Protein AF-A0A133ZFE8-F1 (afdb_monomer_lite)

pLDDT: mean 81.27, std 10.24, range [46.69, 95.94]

Organism: NCBI:txid467210

Secondary structure (DSSP, 8-state):
-EETTGGGSSPPEE------------SS---------------TTSPSEEEEEEEEE--TT--S-S---STT-----HHHHHHTT---B-TT-SS-SS-TTPBPEEEEEEEEE---SSEEEEEEEEETT-SS-BS-----TT--EEEEEEEEE-SSSPPS-------PPPTTPPP-PPP--

Sequence (181 aa):
QRIDDYKGTGKTAYVFNLNNFTLPKVPGTFSGVDRMYYTFKPTTALSEGEHTVESFLSWDNNSTDASGNDPNTVYSSTVVNAQRGISFLDKYDANNNGNRNDRLSYLSFKFNFVPPRAVILTKKQKLATDTAYRSIIKAEKGDIVEYKLSAWNNSIDNATAVNIMDIFPYANDKAIVKDDS

Foldseek 3Di:
DWDQCQLVPNDIDDDDDDPDPDDDPDPDDDDDDDDDDDDDDDDLQDDFFKDKDKDWDDDLQFALDQDDPDPPHDHHHPVVCVVVVHDQFQCRCPSVPPGRNGGIDMDMDMDGDDHPQAWRKYKWKDFPPDDDTHNDDDDDPPTDMDMDIDIDRSHPDDDPDDDDDDDDDDVPDDDPDDDDD

Structure (mmCIF, N/CA/C/O backbone):
data_AF-A0A133ZFE8-F1
#
_entry.id   AF-A0A133ZFE8-F1
#
loop_
_atom_site.group_PDB
_atom_site.id
_atom_site.type_symbol
_atom_site.label_atom_id
_atom_site.label_alt_id
_atom_site.label_comp_id
_atom_site.label_asym_id
_atom_site.label_entity_id
_atom_site.label_seq_id
_atom_site.pdbx_PDB_ins_code
_atom_site.Cartn_x
_atom_site.Cartn_y
_atom_site.Cartn_z
_atom_site.occupancy
_atom_site.B_iso_or_equiv
_atom_site.auth_seq_id
_atom_site.auth_comp_id
_atom_site.auth_asym_id
_atom_site.auth_atom_id
_atom_site.pdbx_PDB_model_num
ATOM 1 N N . GLN A 1 1 ? 12.097 -4.808 3.325 1.00 90.38 1 GLN A N 1
ATOM 2 C CA . GLN A 1 1 ? 11.966 -3.746 4.343 1.00 90.38 1 GLN A CA 1
ATOM 3 C C . GLN A 1 1 ? 10.517 -3.276 4.417 1.00 90.38 1 GLN A C 1
ATOM 5 O O . GLN A 1 1 ? 9.875 -3.177 3.380 1.00 90.38 1 GLN A O 1
ATOM 10 N N . ARG A 1 2 ? 9.991 -2.993 5.615 1.00 91.75 2 ARG A N 1
ATOM 11 C CA . ARG A 1 2 ? 8.704 -2.298 5.798 1.00 91.75 2 ARG A CA 1
ATOM 12 C C . ARG A 1 2 ? 8.982 -0.820 6.073 1.00 91.75 2 ARG A C 1
ATOM 14 O O . ARG A 1 2 ? 9.848 -0.526 6.890 1.00 91.75 2 ARG A O 1
ATOM 21 N N . ILE A 1 3 ? 8.260 0.075 5.407 1.00 92.50 3 ILE A N 1
ATOM 22 C CA . ILE A 1 3 ? 8.360 1.526 5.593 1.00 92.50 3 ILE A CA 1
ATOM 23 C C . ILE A 1 3 ? 6.960 2.047 5.902 1.00 92.50 3 ILE A C 1
ATOM 25 O O . ILE A 1 3 ? 6.064 1.952 5.063 1.00 92.50 3 ILE A O 1
ATOM 29 N N . ASP A 1 4 ? 6.760 2.558 7.112 1.00 88.88 4 ASP A N 1
ATOM 30 C CA . ASP A 1 4 ? 5.510 3.216 7.484 1.00 88.88 4 ASP A CA 1
ATOM 31 C C . ASP A 1 4 ? 5.494 4.657 6.953 1.00 88.88 4 ASP A C 1
ATOM 33 O O . ASP A 1 4 ? 6.535 5.304 6.888 1.00 88.88 4 ASP A O 1
ATOM 37 N N . ASP A 1 5 ? 4.313 5.138 6.548 1.00 88.75 5 ASP A N 1
ATOM 38 C CA . ASP A 1 5 ? 4.126 6.445 5.898 1.00 88.75 5 ASP A CA 1
ATOM 39 C C . ASP A 1 5 ? 5.103 6.701 4.735 1.00 88.75 5 ASP A C 1
ATOM 41 O O . ASP A 1 5 ? 5.818 7.704 4.672 1.00 88.75 5 ASP A O 1
ATOM 45 N N . TYR A 1 6 ? 5.150 5.759 3.792 1.00 92.19 6 TYR A N 1
ATOM 46 C CA . TYR A 1 6 ? 6.070 5.820 2.664 1.00 92.19 6 TYR A CA 1
ATOM 47 C C . TYR A 1 6 ? 5.911 7.138 1.902 1.00 92.19 6 TYR A C 1
ATOM 49 O O . TYR A 1 6 ? 4.835 7.419 1.370 1.00 92.19 6 TYR A O 1
ATOM 57 N N . LYS A 1 7 ? 6.982 7.945 1.874 1.00 90.62 7 LYS A N 1
ATOM 58 C CA . LYS A 1 7 ? 7.054 9.244 1.183 1.00 90.62 7 LYS A CA 1
ATOM 59 C C . LYS A 1 7 ? 5.882 10.187 1.531 1.00 90.62 7 LYS A C 1
ATOM 61 O O . LYS A 1 7 ? 5.436 10.952 0.679 1.00 90.62 7 LYS A O 1
ATOM 66 N N . GLY A 1 8 ? 5.363 10.122 2.763 1.00 87.06 8 GLY A N 1
ATOM 67 C CA . GLY A 1 8 ? 4.274 10.990 3.235 1.00 87.06 8 GLY A CA 1
ATOM 68 C C . GLY A 1 8 ? 2.882 10.628 2.705 1.00 87.06 8 GLY A C 1
ATOM 69 O O . GLY A 1 8 ? 1.973 11.456 2.730 1.00 87.06 8 GLY A O 1
ATOM 70 N N . THR A 1 9 ? 2.698 9.417 2.173 1.00 86.88 9 THR A N 1
ATOM 71 C CA . THR A 1 9 ? 1.427 8.985 1.561 1.00 86.88 9 THR A CA 1
ATOM 72 C C . THR A 1 9 ? 0.368 8.524 2.564 1.00 86.88 9 THR A C 1
ATOM 74 O O . THR A 1 9 ? -0.762 8.233 2.172 1.00 86.88 9 THR A O 1
ATOM 77 N N . GLY A 1 10 ? 0.724 8.361 3.838 1.00 84.88 10 GLY A N 1
ATOM 78 C CA . GLY A 1 10 ? -0.080 7.676 4.847 1.00 84.88 10 GLY A CA 1
ATOM 79 C C . GLY A 1 10 ? -0.166 6.157 4.653 1.00 84.88 10 GLY A C 1
ATOM 80 O O . GLY A 1 10 ? -0.827 5.484 5.445 1.00 84.88 10 GLY A O 1
ATOM 81 N N . LYS A 1 11 ? 0.484 5.595 3.621 1.00 86.44 11 LYS A N 1
ATOM 82 C CA . LYS A 1 11 ? 0.488 4.158 3.318 1.00 86.44 11 LYS A CA 1
ATOM 83 C C . LYS A 1 11 ? 1.744 3.480 3.866 1.00 86.44 11 LYS A C 1
ATOM 85 O O . LYS A 1 11 ? 2.819 4.072 3.908 1.00 86.44 11 LYS A O 1
ATOM 90 N N . THR A 1 12 ? 1.622 2.205 4.226 1.00 88.88 12 THR A N 1
ATOM 91 C CA . THR A 1 12 ? 2.777 1.341 4.504 1.00 88.88 12 THR A CA 1
ATOM 92 C C . THR A 1 12 ? 3.277 0.726 3.197 1.00 88.88 12 THR A C 1
ATOM 94 O O . THR A 1 12 ? 2.496 0.116 2.468 1.00 88.88 12 THR A O 1
ATOM 97 N N . ALA A 1 13 ? 4.575 0.849 2.919 1.00 91.94 13 ALA A N 1
ATOM 98 C CA . ALA A 1 13 ? 5.235 0.178 1.804 1.00 91.94 13 ALA A CA 1
ATOM 99 C C . ALA A 1 13 ? 6.020 -1.053 2.274 1.00 91.94 13 ALA A C 1
ATOM 101 O O . ALA A 1 13 ? 6.628 -1.061 3.348 1.00 91.94 13 ALA A O 1
ATOM 102 N N . TYR A 1 14 ? 6.044 -2.079 1.425 1.00 92.38 14 TYR A N 1
ATOM 103 C CA . TYR A 1 14 ? 6.905 -3.249 1.562 1.00 92.38 14 TYR A CA 1
ATOM 104 C C . TYR A 1 14 ? 7.898 -3.232 0.402 1.00 92.38 14 TYR A C 1
ATOM 106 O O . TYR A 1 14 ? 7.525 -3.471 -0.743 1.00 92.38 14 TYR A O 1
ATOM 114 N N . VAL A 1 15 ? 9.148 -2.892 0.703 1.00 91.94 15 VAL A N 1
ATOM 115 C CA . VAL A 1 15 ? 10.228 -2.744 -0.277 1.00 91.94 15 VAL A CA 1
ATOM 116 C C . VAL A 1 15 ? 11.045 -4.026 -0.323 1.00 91.94 15 VAL A C 1
ATOM 118 O O . VAL A 1 15 ? 11.518 -4.508 0.711 1.00 91.94 15 VAL A O 1
ATOM 121 N N . PHE A 1 16 ? 11.222 -4.571 -1.520 1.00 89.81 16 PHE A N 1
ATOM 122 C CA . PHE A 1 16 ? 12.026 -5.760 -1.768 1.00 89.81 16 PHE A CA 1
ATOM 123 C C . PHE A 1 16 ? 13.224 -5.355 -2.622 1.00 89.81 16 PHE A C 1
ATOM 125 O O . PHE A 1 16 ? 13.048 -4.925 -3.757 1.00 89.81 16 PHE A O 1
ATOM 132 N N . ASN A 1 17 ? 14.431 -5.487 -2.070 1.00 88.62 17 ASN A N 1
ATOM 133 C CA . ASN A 1 17 ? 15.652 -5.236 -2.828 1.00 88.62 17 ASN A CA 1
ATOM 134 C C . ASN A 1 17 ? 15.931 -6.455 -3.702 1.00 88.62 17 ASN A C 1
ATOM 136 O O . ASN A 1 17 ? 16.170 -7.554 -3.195 1.00 88.62 17 ASN A O 1
ATOM 140 N N . LEU A 1 18 ? 15.855 -6.249 -5.010 1.00 82.94 18 LEU A N 1
ATOM 141 C CA . LEU A 1 18 ? 16.106 -7.268 -6.012 1.00 82.94 18 LEU A CA 1
ATOM 142 C C . LEU A 1 18 ? 17.545 -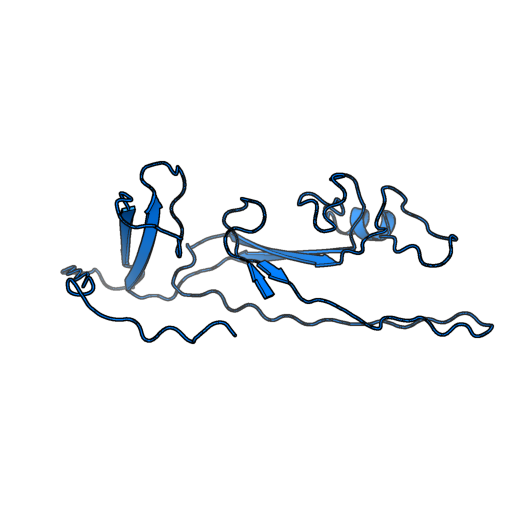7.143 -6.505 1.00 82.94 18 LEU A C 1
ATOM 144 O O . LEU A 1 18 ? 17.879 -6.217 -7.235 1.00 82.94 18 LEU A O 1
ATOM 148 N N . ASN A 1 19 ? 18.388 -8.094 -6.110 1.00 79.00 19 ASN A N 1
ATOM 149 C CA . ASN A 1 19 ? 19.791 -8.153 -6.516 1.00 79.00 19 ASN A CA 1
ATOM 15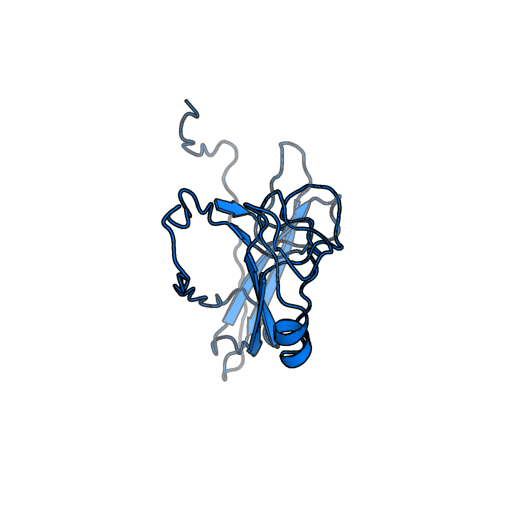0 C C . ASN A 1 19 ? 20.009 -9.299 -7.514 1.00 79.00 19 ASN A C 1
ATOM 152 O O . ASN A 1 19 ? 19.230 -10.249 -7.554 1.00 79.00 19 ASN A O 1
ATOM 156 N N . ASN A 1 20 ? 21.106 -9.237 -8.273 1.00 73.25 20 ASN A N 1
ATOM 157 C CA . ASN A 1 20 ? 21.557 -10.291 -9.195 1.00 73.25 20 ASN A CA 1
ATOM 158 C C . ASN A 1 20 ? 20.648 -10.561 -10.411 1.00 73.25 20 ASN A C 1
ATOM 160 O O . ASN A 1 20 ? 20.758 -11.616 -11.034 1.00 73.25 20 ASN A O 1
ATOM 164 N N . PHE A 1 21 ? 19.807 -9.605 -10.814 1.00 71.44 21 PHE A N 1
ATOM 165 C CA . PHE A 1 21 ? 19.163 -9.655 -12.128 1.00 71.44 21 PHE A CA 1
ATOM 166 C C . PHE A 1 21 ? 20.213 -9.380 -13.205 1.00 71.44 21 PHE A C 1
ATOM 168 O O . PHE A 1 21 ? 20.674 -8.254 -13.369 1.00 71.44 21 PHE A O 1
ATOM 175 N N . THR A 1 22 ? 20.625 -10.422 -13.921 1.00 64.75 22 THR A N 1
ATOM 176 C CA . THR A 1 22 ? 21.574 -10.314 -15.032 1.00 64.75 22 THR A CA 1
ATOM 177 C C . THR A 1 22 ? 21.012 -11.037 -16.239 1.00 64.75 22 THR A C 1
ATOM 179 O O . THR A 1 22 ? 20.713 -12.227 -16.176 1.00 64.75 22 THR A O 1
ATOM 182 N N . LEU A 1 23 ? 20.881 -10.322 -17.356 1.00 64.44 23 LEU A N 1
ATOM 183 C CA . LEU A 1 23 ? 20.669 -10.968 -18.643 1.00 64.44 23 LEU A CA 1
ATOM 184 C C . LEU A 1 23 ? 22.024 -11.538 -19.104 1.00 64.44 23 LEU A C 1
ATOM 186 O O . LEU A 1 23 ? 22.993 -10.777 -19.188 1.00 64.44 23 LEU A O 1
ATOM 190 N N . PRO A 1 24 ? 22.141 -12.847 -19.388 1.00 63.84 24 PRO A N 1
ATOM 191 C CA . PRO A 1 24 ? 23.396 -13.431 -19.849 1.00 63.84 24 PRO A CA 1
ATOM 192 C C . PRO A 1 24 ? 23.911 -12.745 -21.124 1.00 63.84 24 PRO A C 1
ATOM 194 O O . PRO A 1 24 ? 23.185 -12.625 -22.110 1.00 63.84 24 PRO A O 1
ATOM 197 N N . LYS A 1 25 ? 25.184 -12.325 -21.130 1.00 62.56 25 LYS A N 1
ATOM 198 C CA . LYS A 1 25 ? 25.849 -11.715 -22.297 1.00 62.56 25 LYS A CA 1
ATOM 199 C C . LYS A 1 25 ? 26.291 -12.793 -23.292 1.00 62.56 25 LYS A C 1
ATOM 201 O O . LYS A 1 25 ? 27.481 -13.047 -23.464 1.00 62.56 25 LYS A O 1
ATOM 206 N N . VAL A 1 26 ? 25.330 -13.452 -23.923 1.00 70.69 26 VAL A N 1
ATOM 207 C CA . VAL A 1 26 ? 25.559 -14.429 -24.998 1.00 70.69 26 VAL A CA 1
ATOM 208 C C . VAL A 1 26 ? 24.929 -13.929 -26.305 1.00 70.69 26 VAL A C 1
ATOM 210 O O . VAL A 1 26 ? 23.943 -13.196 -26.252 1.00 70.69 26 VAL A O 1
ATOM 213 N N . PRO A 1 27 ? 25.484 -14.265 -27.485 1.00 71.75 27 PRO A N 1
ATOM 214 C CA . PRO A 1 27 ? 24.864 -13.914 -28.761 1.00 71.75 27 PRO A CA 1
ATOM 215 C C . PRO A 1 27 ? 23.483 -14.571 -28.898 1.00 71.75 27 PRO A C 1
ATOM 217 O O . PRO A 1 27 ? 23.362 -15.784 -28.735 1.00 71.75 27 PRO A O 1
ATOM 220 N N . GLY A 1 28 ? 22.450 -13.786 -29.210 1.00 72.12 28 GLY A N 1
ATOM 221 C CA . GLY A 1 28 ? 21.087 -14.278 -29.434 1.00 72.12 28 GLY A CA 1
ATOM 222 C C . GLY A 1 28 ? 20.005 -13.330 -28.915 1.00 72.12 28 GLY A C 1
ATOM 223 O O . GLY A 1 28 ? 20.284 -12.377 -28.190 1.00 72.12 28 GLY A O 1
ATOM 224 N N . THR A 1 29 ? 18.754 -13.595 -29.292 1.00 69.12 29 THR A N 1
ATOM 225 C CA . THR A 1 29 ? 17.579 -12.943 -28.702 1.00 69.12 29 THR A CA 1
ATOM 226 C C . THR A 1 29 ? 17.084 -13.807 -27.550 1.00 69.12 29 THR A C 1
ATOM 228 O O . THR A 1 29 ? 16.666 -14.943 -27.763 1.00 69.12 29 THR A O 1
ATOM 231 N N . PHE A 1 30 ? 17.121 -13.271 -26.332 1.00 66.69 30 PHE A N 1
ATOM 232 C CA . PHE A 1 30 ? 16.645 -13.961 -25.136 1.00 66.69 30 PHE A CA 1
ATOM 233 C C . PHE A 1 30 ? 15.365 -13.295 -24.647 1.00 66.69 30 PHE A C 1
ATOM 235 O O . PHE A 1 30 ? 15.327 -12.083 -24.446 1.00 66.69 30 PHE A O 1
ATOM 242 N N . SER A 1 31 ? 14.321 -14.093 -24.442 1.00 69.56 31 SER A N 1
ATOM 243 C CA . SER A 1 31 ? 13.094 -13.662 -23.779 1.00 69.56 31 SER A CA 1
ATOM 244 C C . SER A 1 31 ? 12.864 -14.530 -22.550 1.00 69.56 31 SER A C 1
ATOM 246 O O . SER A 1 31 ? 12.756 -15.751 -22.665 1.00 69.56 31 SER A O 1
ATOM 248 N N . GLY A 1 32 ? 12.764 -13.899 -21.388 1.00 67.25 32 GLY A N 1
ATOM 249 C CA . GLY A 1 32 ? 12.355 -14.517 -20.134 1.00 67.25 32 GLY A CA 1
ATOM 250 C C . GLY A 1 32 ? 11.306 -13.637 -19.469 1.00 67.25 32 GLY A C 1
ATOM 251 O O . GLY A 1 32 ? 11.276 -12.428 -19.696 1.00 67.25 32 GLY A O 1
ATOM 252 N N . VAL A 1 33 ? 10.416 -14.244 -18.688 1.00 71.06 33 VAL A N 1
ATOM 253 C CA . VAL A 1 33 ? 9.425 -13.508 -17.901 1.00 71.06 33 VAL A CA 1
ATOM 254 C C . VAL A 1 33 ? 9.607 -13.896 -16.448 1.00 71.06 33 VAL A C 1
ATOM 256 O O . VAL A 1 33 ? 9.278 -15.018 -16.067 1.00 71.06 33 VAL A O 1
ATOM 259 N N . ASP A 1 34 ? 10.059 -12.947 -15.640 1.00 74.06 34 ASP A N 1
ATOM 260 C CA . ASP A 1 34 ? 10.006 -13.071 -14.192 1.00 74.06 34 ASP A CA 1
ATOM 261 C C . ASP A 1 34 ? 8.642 -12.591 -13.693 1.00 74.06 34 ASP A C 1
ATOM 263 O O . ASP A 1 34 ? 8.127 -11.550 -14.109 1.00 74.06 34 ASP A O 1
ATOM 267 N N . ARG A 1 35 ? 8.017 -13.378 -12.813 1.00 78.12 35 ARG A N 1
ATOM 268 C CA . ARG A 1 35 ? 6.720 -13.047 -12.214 1.00 78.12 35 ARG A CA 1
ATOM 269 C C . ARG A 1 35 ? 6.852 -12.984 -10.708 1.00 78.12 35 ARG A C 1
ATOM 271 O O . ARG A 1 35 ? 7.279 -13.944 -10.076 1.00 78.12 35 ARG A O 1
ATOM 278 N N . MET A 1 36 ? 6.409 -11.872 -10.140 1.00 77.81 36 MET A N 1
ATOM 279 C CA . MET A 1 36 ? 6.315 -11.699 -8.698 1.00 77.81 36 MET A CA 1
ATOM 280 C C . MET A 1 36 ? 4.850 -11.743 -8.283 1.00 77.81 36 MET A C 1
ATOM 282 O O . MET A 1 36 ? 4.027 -10.997 -8.815 1.00 77.81 36 MET A O 1
ATOM 286 N N . TYR A 1 37 ? 4.528 -12.618 -7.334 1.00 82.44 37 TYR A N 1
ATOM 287 C CA . TYR A 1 37 ? 3.184 -12.7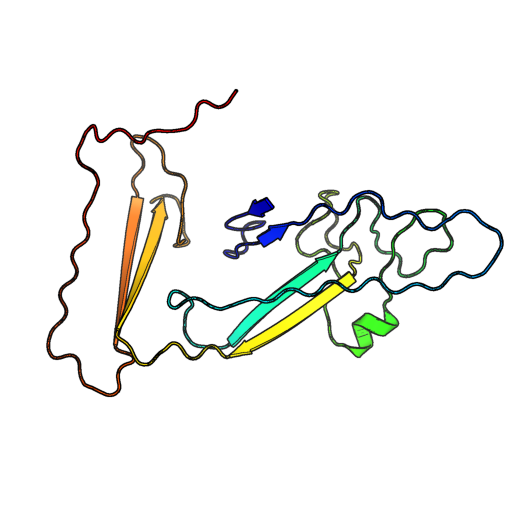48 -6.784 1.00 82.44 37 TYR A CA 1
ATOM 288 C C . TYR A 1 37 ? 3.175 -12.253 -5.345 1.00 82.44 37 TYR A C 1
ATOM 290 O O . TYR A 1 37 ? 3.866 -12.795 -4.485 1.00 82.44 37 TYR A O 1
ATOM 298 N N . TYR A 1 38 ? 2.355 -11.241 -5.085 1.00 82.31 38 TYR A N 1
ATOM 299 C CA . TYR A 1 38 ? 2.154 -10.692 -3.752 1.00 82.31 38 TYR A CA 1
ATOM 300 C C . TYR A 1 38 ? 0.698 -10.867 -3.352 1.00 82.31 38 TYR A C 1
ATOM 302 O O . TYR A 1 38 ? -0.207 -10.531 -4.114 1.00 82.31 38 TYR A O 1
ATOM 310 N N . THR A 1 39 ? 0.474 -11.384 -2.147 1.00 84.56 39 THR A N 1
ATOM 311 C CA . THR A 1 39 ? -0.868 -11.497 -1.572 1.00 84.56 39 THR A CA 1
ATOM 312 C C . THR A 1 39 ? -0.996 -10.503 -0.433 1.00 84.56 39 THR A C 1
ATOM 314 O O . THR A 1 39 ? -0.216 -10.538 0.517 1.00 84.56 39 THR A O 1
ATOM 317 N N . PHE A 1 40 ? -1.999 -9.635 -0.518 1.00 83.00 40 PHE A N 1
ATOM 318 C CA . PHE A 1 40 ? -2.344 -8.701 0.545 1.00 83.00 40 PHE A CA 1
ATOM 319 C C . PHE A 1 40 ? -3.640 -9.154 1.204 1.00 83.00 40 PHE A C 1
ATOM 321 O O . PHE A 1 40 ? -4.630 -9.424 0.527 1.00 83.00 40 PHE A O 1
ATOM 328 N N . LYS A 1 41 ? -3.635 -9.216 2.536 1.00 85.56 41 LYS A N 1
ATOM 329 C CA . LYS A 1 41 ? -4.838 -9.446 3.331 1.00 85.56 41 LYS A CA 1
ATOM 330 C C . LYS A 1 41 ? -5.171 -8.152 4.078 1.00 85.56 41 LYS A C 1
ATOM 332 O O . LYS A 1 41 ? -4.371 -7.755 4.927 1.00 85.56 41 LYS A O 1
ATOM 337 N N . PRO A 1 42 ? -6.304 -7.487 3.788 1.00 83.44 42 PRO A N 1
ATOM 338 C CA . PRO A 1 42 ? -6.722 -6.335 4.573 1.00 83.44 42 PRO A CA 1
ATOM 339 C C . PRO A 1 42 ? -6.968 -6.765 6.023 1.00 83.44 42 PRO A C 1
ATOM 341 O O . PRO A 1 42 ? -7.438 -7.874 6.295 1.00 83.44 42 PRO A O 1
ATOM 344 N N . THR A 1 43 ? -6.616 -5.895 6.962 1.00 79.12 43 THR A N 1
ATOM 345 C CA . THR A 1 43 ? -6.873 -6.111 8.388 1.00 79.12 43 THR A CA 1
ATOM 346 C C . THR A 1 43 ? -8.168 -5.411 8.787 1.00 79.12 43 THR A C 1
ATOM 348 O O . THR A 1 43 ? -8.639 -4.509 8.098 1.00 79.12 43 THR A O 1
ATOM 351 N N . THR A 1 44 ? -8.740 -5.791 9.929 1.00 71.12 44 THR A N 1
ATOM 352 C CA . THR A 1 44 ? -9.954 -5.158 10.477 1.00 71.12 44 THR A CA 1
ATOM 353 C C . THR A 1 44 ? -9.779 -3.672 10.798 1.00 71.12 44 THR A C 1
ATOM 355 O O . THR A 1 44 ? -10.771 -2.979 10.972 1.00 71.12 44 THR A O 1
ATOM 358 N N . ALA A 1 45 ? -8.541 -3.170 10.859 1.00 72.31 45 ALA A N 1
ATOM 359 C CA . ALA A 1 45 ? -8.250 -1.756 11.077 1.00 72.31 45 ALA A CA 1
ATOM 360 C C . ALA A 1 45 ? -8.372 -0.892 9.806 1.00 72.31 45 ALA A C 1
ATOM 362 O O . ALA A 1 45 ? -8.325 0.337 9.900 1.00 72.31 45 ALA A O 1
ATOM 363 N N . LEU A 1 46 ? -8.485 -1.509 8.624 1.00 81.44 46 LEU A N 1
ATOM 364 C CA . LEU A 1 46 ? -8.723 -0.793 7.375 1.00 81.44 46 LEU A CA 1
ATOM 365 C C . LEU A 1 46 ? -10.168 -0.270 7.356 1.00 81.44 46 LEU A C 1
ATOM 367 O O . LEU A 1 46 ? -11.089 -0.976 7.758 1.00 81.44 46 LEU A O 1
ATOM 371 N N . SER A 1 47 ? -10.377 0.970 6.912 1.00 82.00 47 SER A N 1
ATOM 372 C CA . SER A 1 47 ? -11.728 1.535 6.812 1.00 82.00 47 SER A CA 1
ATOM 373 C C . SER A 1 47 ? -12.544 0.828 5.729 1.00 82.00 47 SER A C 1
ATOM 375 O O . SER A 1 47 ? -11.978 0.348 4.752 1.00 82.00 47 SER A O 1
ATOM 377 N N . GLU A 1 48 ? -13.867 0.798 5.862 1.00 84.31 48 GLU A N 1
ATOM 378 C CA . GLU A 1 48 ? -14.753 0.349 4.781 1.00 84.31 48 GLU A CA 1
ATOM 379 C C . GLU A 1 48 ? -14.561 1.197 3.506 1.00 84.31 48 GLU A C 1
ATOM 381 O O . GLU A 1 48 ? -14.233 2.385 3.589 1.00 84.31 48 GLU A O 1
ATOM 386 N N . GLY A 1 49 ? -14.752 0.581 2.336 1.00 89.31 49 GLY A N 1
ATOM 387 C CA . GLY A 1 49 ? -14.795 1.263 1.038 1.00 89.31 49 GLY A CA 1
ATOM 388 C C . GLY A 1 49 ? -13.711 0.829 0.050 1.00 89.31 49 GLY A C 1
ATOM 389 O O . GLY A 1 49 ? -13.057 -0.202 0.224 1.00 89.31 49 GLY A O 1
ATOM 390 N N . GLU A 1 50 ? -13.537 1.612 -1.020 1.00 94.00 50 GLU A N 1
ATOM 391 C CA . GLU A 1 50 ? -12.549 1.331 -2.067 1.00 94.00 50 GLU A CA 1
ATOM 392 C C . GLU A 1 50 ? -11.128 1.653 -1.588 1.00 94.00 50 GLU A C 1
ATOM 394 O O . GLU A 1 50 ? -10.835 2.751 -1.117 1.00 94.00 50 GLU A O 1
ATOM 399 N N . HIS A 1 51 ? -10.222 0.699 -1.787 1.00 91.25 51 HIS A N 1
ATOM 400 C CA . HIS A 1 51 ? -8.794 0.830 -1.525 1.00 91.25 51 HIS A CA 1
ATOM 401 C C . HIS A 1 51 ? -7.988 0.436 -2.755 1.00 91.25 51 HIS A C 1
ATOM 403 O O . HIS A 1 51 ? -8.435 -0.335 -3.604 1.00 91.25 51 HIS A O 1
ATOM 409 N N . THR A 1 52 ? -6.765 0.958 -2.849 1.00 89.56 52 THR A N 1
ATOM 410 C CA . THR A 1 52 ? -5.842 0.654 -3.950 1.00 89.56 52 THR A CA 1
ATOM 411 C C . THR A 1 52 ? -4.509 0.156 -3.409 1.00 89.56 52 THR A C 1
ATOM 413 O O . THR A 1 52 ? -3.844 0.862 -2.643 1.00 89.56 52 THR A O 1
ATOM 416 N N . VAL A 1 53 ? -4.109 -1.034 -3.857 1.00 90.19 53 VAL A N 1
ATOM 417 C CA . VAL A 1 53 ? -2.736 -1.539 -3.748 1.00 90.19 53 VAL A CA 1
ATOM 418 C C . VAL A 1 53 ? -1.969 -1.116 -4.991 1.00 90.19 53 VAL A C 1
ATOM 420 O O . VAL A 1 53 ? -2.469 -1.217 -6.111 1.00 90.19 53 VAL A O 1
ATOM 423 N N . GLU A 1 54 ? -0.748 -0.641 -4.783 1.00 89.00 54 GLU A N 1
ATOM 424 C CA . GLU A 1 54 ? 0.134 -0.145 -5.832 1.00 89.00 54 GLU A CA 1
ATOM 425 C C . GLU A 1 54 ? 1.451 -0.908 -5.734 1.00 89.00 54 GLU A C 1
ATOM 427 O O . GLU A 1 54 ? 1.993 -1.083 -4.643 1.00 89.00 54 GLU A O 1
ATOM 432 N N . SER A 1 55 ? 1.936 -1.398 -6.868 1.00 88.88 55 SER A N 1
ATOM 433 C CA . SER A 1 55 ? 3.206 -2.100 -6.984 1.00 88.88 55 SER A CA 1
ATOM 434 C C . SER A 1 55 ? 3.962 -1.509 -8.157 1.00 88.88 55 SER A C 1
ATOM 436 O O . SER A 1 55 ? 3.416 -1.351 -9.246 1.00 88.88 55 SER A O 1
ATOM 438 N N . PHE A 1 56 ? 5.214 -1.158 -7.925 1.00 87.69 56 PHE A N 1
ATOM 439 C CA . PHE A 1 56 ? 6.081 -0.608 -8.946 1.00 87.69 56 PHE A CA 1
ATOM 440 C C . PHE A 1 56 ? 7.478 -1.173 -8.776 1.00 87.69 56 PHE A C 1
ATOM 442 O O . PHE A 1 56 ? 7.880 -1.555 -7.675 1.00 87.69 56 PHE A O 1
ATOM 449 N N . LEU A 1 57 ? 8.188 -1.241 -9.891 1.00 87.25 57 LEU A N 1
ATOM 450 C CA . LEU A 1 57 ? 9.555 -1.711 -9.948 1.00 87.25 57 LEU A CA 1
ATOM 451 C C . LEU A 1 57 ? 10.436 -0.581 -10.464 1.00 87.25 57 LEU A C 1
ATOM 453 O O . LEU A 1 57 ? 10.114 0.046 -11.478 1.00 87.25 57 LEU A O 1
ATOM 457 N N . SER A 1 58 ? 11.500 -0.320 -9.713 1.00 87.50 58 SER A N 1
ATOM 458 C CA . SER A 1 58 ? 12.361 0.845 -9.859 1.00 87.50 58 SER A CA 1
ATOM 459 C C . SER A 1 58 ? 13.824 0.427 -9.816 1.00 87.50 58 SER A C 1
ATOM 461 O O . SER A 1 58 ? 14.200 -0.459 -9.049 1.00 87.50 58 SER A O 1
ATOM 463 N N . TRP A 1 59 ? 14.627 1.112 -10.616 1.00 86.12 59 TRP A N 1
ATOM 464 C CA . TRP A 1 59 ? 16.070 1.007 -10.751 1.00 86.12 59 TRP A CA 1
ATOM 465 C C . TRP A 1 59 ? 16.678 2.405 -10.757 1.00 86.12 59 TRP A C 1
ATOM 467 O O . TRP A 1 59 ? 16.034 3.381 -11.149 1.00 86.12 59 TRP A O 1
ATOM 477 N N . ASP A 1 60 ? 17.952 2.479 -10.392 1.00 85.81 60 ASP A N 1
ATOM 478 C CA . ASP A 1 60 ? 18.701 3.736 -10.308 1.00 85.81 60 ASP A CA 1
ATOM 479 C C . ASP A 1 60 ? 18.791 4.476 -11.652 1.00 85.81 60 ASP A C 1
ATOM 481 O O . ASP A 1 60 ? 18.994 5.686 -11.683 1.00 85.81 60 ASP A O 1
ATOM 485 N N . ASN A 1 61 ? 18.625 3.764 -12.771 1.00 81.88 61 ASN A N 1
ATOM 486 C CA . ASN A 1 61 ? 18.710 4.315 -14.121 1.00 81.88 61 ASN A CA 1
ATOM 487 C C . ASN A 1 61 ? 17.372 4.379 -14.871 1.00 81.88 61 ASN A C 1
ATOM 489 O O . ASN A 1 61 ? 17.374 4.533 -16.096 1.00 81.88 61 ASN A O 1
ATOM 493 N N . ASN A 1 62 ? 16.236 4.266 -14.171 1.00 85.50 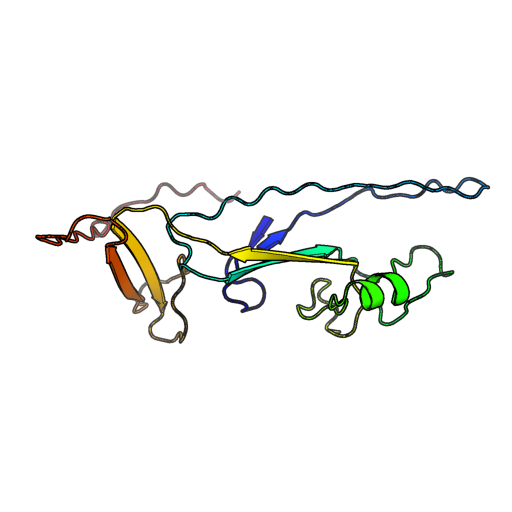62 ASN A N 1
ATOM 494 C CA . ASN A 1 62 ? 14.960 4.637 -14.779 1.00 85.50 62 ASN A CA 1
ATOM 495 C C . ASN A 1 62 ? 15.016 6.099 -15.251 1.00 85.50 62 ASN A C 1
ATOM 497 O O . ASN A 1 62 ? 15.602 6.952 -14.590 1.00 85.50 62 ASN A O 1
ATOM 501 N N . SER A 1 63 ? 14.418 6.374 -16.410 1.00 82.88 63 SER A N 1
ATOM 502 C CA . SER A 1 63 ? 14.427 7.697 -17.036 1.00 82.88 63 SER A CA 1
ATOM 503 C C . SER A 1 63 ? 13.076 8.018 -17.675 1.00 82.88 63 SER A C 1
ATOM 505 O O . SER A 1 63 ? 12.135 7.219 -17.635 1.00 82.88 63 SER A O 1
ATOM 507 N N . THR A 1 64 ? 12.965 9.191 -18.296 1.00 83.00 64 THR A N 1
ATOM 508 C CA . THR A 1 64 ? 11.786 9.599 -19.071 1.00 83.00 64 THR A CA 1
ATOM 509 C C . THR A 1 64 ? 11.654 8.866 -20.414 1.00 83.00 64 THR A C 1
ATOM 511 O O . THR A 1 64 ? 10.611 8.993 -21.065 1.00 83.00 64 THR A O 1
ATOM 514 N N . ASP A 1 65 ? 12.659 8.096 -20.844 1.00 77.06 65 ASP A N 1
ATOM 515 C CA . ASP A 1 65 ? 12.652 7.382 -22.124 1.00 77.06 65 ASP A CA 1
ATOM 516 C C . ASP A 1 65 ? 11.750 6.125 -22.083 1.00 77.06 65 ASP A C 1
ATOM 518 O O . ASP A 1 65 ? 11.657 5.412 -21.086 1.00 77.06 65 ASP A O 1
ATOM 522 N N . ALA A 1 66 ? 11.016 5.872 -23.171 1.00 65.56 66 ALA A N 1
ATOM 523 C CA . ALA A 1 66 ? 10.173 4.680 -23.366 1.00 65.56 66 ALA A CA 1
ATOM 524 C C . ALA A 1 66 ? 10.911 3.525 -24.038 1.00 65.56 66 ALA A C 1
ATOM 526 O O . ALA A 1 66 ? 10.354 2.429 -24.131 1.00 65.56 66 ALA A O 1
ATOM 527 N N . SER A 1 67 ? 12.095 3.787 -24.577 1.00 67.38 67 SER A N 1
ATOM 528 C CA . SER A 1 67 ? 12.863 2.855 -25.384 1.00 67.38 67 SER A CA 1
ATOM 529 C C . SER A 1 67 ? 14.283 2.770 -24.856 1.00 67.38 67 SER A C 1
ATOM 531 O O . SER A 1 67 ? 14.866 3.772 -24.470 1.00 67.38 67 SER A O 1
ATOM 533 N N . GLY A 1 68 ? 14.848 1.568 -24.835 1.00 61.31 68 GLY A N 1
ATOM 534 C CA . GLY A 1 68 ? 16.239 1.370 -24.457 1.00 61.31 68 GLY A CA 1
ATOM 535 C C . GLY A 1 68 ? 16.903 0.410 -25.424 1.00 61.31 68 GLY A C 1
ATOM 536 O O . GLY A 1 68 ? 16.690 -0.795 -25.331 1.00 61.31 68 GLY A O 1
ATOM 537 N N . ASN A 1 69 ? 17.699 0.953 -26.346 1.00 64.69 69 ASN A N 1
ATOM 538 C CA . ASN A 1 69 ? 18.754 0.190 -27.023 1.00 64.69 69 ASN A CA 1
ATOM 539 C C . ASN A 1 69 ? 20.083 0.298 -26.260 1.00 64.69 69 ASN A C 1
ATOM 541 O O . ASN A 1 69 ? 21.016 -0.459 -26.532 1.00 64.69 69 ASN A O 1
ATOM 545 N N . ASP A 1 70 ? 20.161 1.237 -25.314 1.00 65.88 70 ASP A N 1
ATOM 546 C CA . ASP A 1 70 ? 21.343 1.460 -24.504 1.00 65.88 70 ASP A CA 1
ATOM 547 C C . ASP A 1 70 ? 21.569 0.287 -23.547 1.00 65.88 70 ASP A C 1
ATOM 549 O O . ASP A 1 70 ? 20.630 -0.199 -22.900 1.00 65.88 70 ASP A O 1
ATOM 553 N N . PRO A 1 71 ? 22.818 -0.191 -23.442 1.00 64.69 71 PRO A N 1
ATOM 554 C CA . PRO A 1 71 ? 23.131 -1.308 -22.578 1.00 64.69 71 PRO A CA 1
ATOM 555 C C . PRO A 1 71 ? 22.833 -0.955 -21.120 1.00 64.69 71 PRO A C 1
ATOM 557 O O . PRO A 1 71 ? 23.192 0.113 -20.630 1.00 64.69 71 PRO A O 1
ATOM 560 N N . ASN A 1 72 ? 22.240 -1.918 -20.414 1.00 68.81 72 ASN A N 1
ATOM 561 C CA . ASN A 1 72 ? 21.889 -1.853 -18.995 1.00 68.81 72 ASN A CA 1
ATOM 562 C C . ASN A 1 72 ? 20.767 -0.871 -18.626 1.00 68.81 72 ASN A C 1
ATOM 564 O O . ASN A 1 72 ? 20.496 -0.741 -17.438 1.00 68.81 72 ASN A O 1
ATOM 568 N N . THR A 1 73 ? 20.086 -0.226 -19.576 1.00 70.00 73 THR A N 1
ATOM 569 C CA . THR A 1 73 ? 18.965 0.682 -19.276 1.00 70.00 73 THR A CA 1
ATOM 570 C C . THR A 1 73 ? 17.660 -0.083 -19.073 1.00 70.00 73 THR A C 1
ATOM 572 O O . THR A 1 73 ? 17.234 -0.843 -19.945 1.00 70.00 73 THR A O 1
ATOM 575 N N . VAL A 1 74 ? 16.989 0.148 -17.941 1.00 75.38 74 VAL A N 1
ATOM 576 C CA . VAL A 1 74 ? 15.645 -0.385 -17.696 1.00 75.38 74 VAL A CA 1
ATOM 577 C C . VAL A 1 74 ? 14.598 0.647 -18.106 1.00 75.38 74 VAL A C 1
ATOM 579 O O . VAL A 1 74 ? 14.590 1.771 -17.611 1.00 75.38 74 VAL A O 1
ATOM 582 N N . TYR A 1 75 ? 13.684 0.258 -18.996 1.00 75.38 75 TYR A N 1
ATOM 583 C CA . TYR A 1 75 ? 12.600 1.116 -19.475 1.00 75.38 75 TYR A CA 1
ATOM 584 C C . TYR A 1 75 ? 11.230 0.463 -19.272 1.00 75.38 75 TYR A C 1
ATOM 586 O O . TYR A 1 75 ? 11.099 -0.751 -19.114 1.00 75.38 75 TYR A O 1
ATOM 594 N N . SER A 1 76 ? 10.189 1.293 -19.288 1.00 75.94 76 SER A N 1
ATOM 595 C CA . SER A 1 76 ? 8.791 0.881 -19.167 1.00 75.94 76 SER A CA 1
ATOM 596 C C . SER A 1 76 ? 8.029 1.294 -20.425 1.00 75.94 76 SER A C 1
ATOM 598 O O . SER A 1 76 ? 8.077 2.453 -20.841 1.00 75.94 76 SER A O 1
ATOM 600 N N . SER A 1 77 ? 7.340 0.342 -21.061 1.00 71.94 77 SER A N 1
ATOM 601 C CA . SER A 1 77 ? 6.667 0.575 -22.345 1.00 71.94 77 SER A CA 1
ATOM 602 C C . SER A 1 77 ? 5.456 1.501 -22.198 1.00 71.94 77 SER A C 1
ATOM 604 O O . SER A 1 77 ? 4.469 1.164 -21.541 1.00 71.94 77 SER A O 1
ATOM 606 N N . THR A 1 78 ? 5.476 2.640 -22.893 1.00 67.75 78 THR A N 1
ATOM 607 C CA . THR A 1 78 ? 4.343 3.580 -22.955 1.00 67.75 78 THR A CA 1
ATOM 608 C C . THR A 1 78 ? 3.094 2.966 -23.575 1.00 67.75 78 THR A C 1
ATOM 610 O O . THR A 1 78 ? 1.993 3.271 -23.128 1.00 67.75 78 THR A O 1
ATOM 613 N N . VAL A 1 79 ? 3.244 2.078 -24.562 1.00 68.88 79 VAL A N 1
ATOM 614 C CA . VAL A 1 79 ? 2.115 1.428 -25.247 1.00 68.88 79 VAL A CA 1
ATOM 615 C C . VAL A 1 79 ? 1.358 0.512 -24.287 1.00 68.88 79 VAL A C 1
ATOM 617 O O . VAL A 1 79 ? 0.141 0.634 -24.151 1.00 68.88 79 VAL A O 1
ATOM 620 N N . VAL A 1 80 ? 2.080 -0.353 -23.568 1.00 67.06 80 VAL A N 1
ATOM 621 C CA . VAL A 1 80 ? 1.480 -1.294 -22.609 1.00 67.06 80 VAL A CA 1
ATOM 622 C C . VAL A 1 80 ? 0.815 -0.548 -21.450 1.00 67.06 80 VAL A C 1
ATOM 624 O O . VAL A 1 80 ? -0.276 -0.921 -21.017 1.00 67.06 80 VAL A O 1
ATOM 627 N N . ASN A 1 81 ? 1.436 0.530 -20.965 1.00 64.94 81 ASN A N 1
ATOM 628 C CA . ASN A 1 81 ? 0.903 1.283 -19.832 1.00 64.94 81 ASN A CA 1
ATOM 629 C C . ASN A 1 81 ? -0.307 2.149 -20.216 1.00 64.94 81 ASN A C 1
ATOM 631 O O . ASN A 1 81 ? -1.291 2.181 -19.473 1.00 64.94 81 ASN A O 1
ATOM 635 N N . ALA A 1 82 ? -0.284 2.787 -21.393 1.00 67.88 82 ALA A N 1
ATOM 636 C CA . ALA A 1 82 ? -1.406 3.580 -21.897 1.00 67.88 82 ALA A CA 1
ATOM 637 C C . ALA A 1 82 ? -2.653 2.716 -22.145 1.00 67.88 82 ALA A C 1
ATOM 639 O O . ALA A 1 82 ? -3.752 3.099 -21.752 1.00 67.88 82 ALA A O 1
ATOM 640 N N . GLN A 1 83 ? -2.485 1.516 -22.711 1.00 69.44 83 GLN A N 1
ATOM 641 C CA . GLN A 1 83 ? -3.583 0.563 -22.931 1.00 69.44 83 GLN A CA 1
ATOM 642 C C . GLN A 1 83 ? -4.262 0.108 -21.633 1.00 69.44 83 GLN A C 1
ATOM 644 O O . GLN A 1 83 ? -5.430 -0.274 -21.650 1.00 69.44 83 GLN A O 1
ATOM 649 N N . ARG A 1 84 ? -3.542 0.135 -20.507 1.00 66.56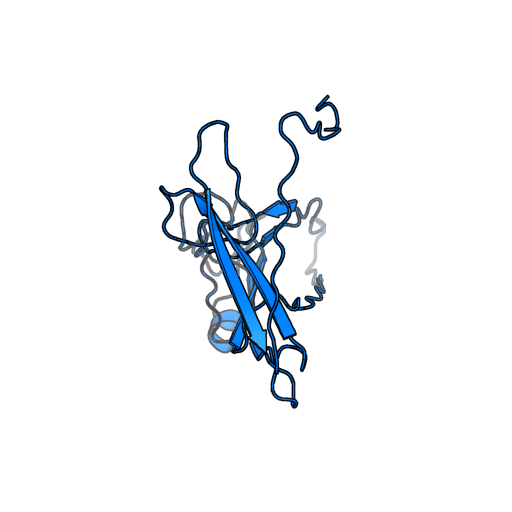 84 ARG A N 1
ATOM 650 C CA . ARG A 1 84 ? -4.055 -0.290 -19.199 1.00 66.56 84 ARG A CA 1
ATOM 651 C C . ARG A 1 84 ? -4.579 0.863 -18.341 1.00 66.56 84 ARG A C 1
ATOM 653 O O . ARG A 1 84 ? -5.105 0.602 -17.264 1.00 66.56 84 ARG A O 1
ATOM 660 N N . GLY A 1 85 ? -4.451 2.116 -18.793 1.00 65.94 85 GLY A N 1
ATOM 661 C CA . GLY A 1 85 ? -4.862 3.296 -18.022 1.00 65.94 85 GLY A CA 1
ATOM 662 C C . GLY A 1 85 ? -4.062 3.489 -16.727 1.00 65.94 85 GLY A C 1
ATOM 663 O O . GLY A 1 85 ? -4.577 4.037 -15.755 1.00 65.94 85 GLY A O 1
ATOM 664 N N . ILE A 1 86 ? -2.822 2.996 -16.687 1.00 67.38 86 ILE A N 1
ATOM 665 C CA . ILE A 1 86 ? -1.983 2.982 -15.488 1.00 67.38 86 ILE A CA 1
ATOM 666 C C . ILE A 1 86 ? -0.974 4.134 -15.551 1.00 67.38 86 ILE A C 1
ATOM 668 O O . ILE A 1 86 ? -0.277 4.298 -16.552 1.00 67.38 86 ILE A O 1
ATOM 672 N N . SER A 1 87 ? -0.857 4.907 -14.464 1.00 67.62 87 SER A N 1
ATOM 673 C CA . SER A 1 87 ? 0.230 5.881 -14.319 1.00 67.62 87 SER A CA 1
ATOM 674 C C . SER A 1 87 ? 1.557 5.145 -14.156 1.00 67.62 87 SER A C 1
ATOM 676 O O . SER A 1 87 ? 1.734 4.376 -13.216 1.00 67.62 87 SER A O 1
ATOM 678 N N . PHE A 1 88 ? 2.472 5.382 -15.086 1.00 76.44 88 PHE A N 1
ATOM 679 C CA . PHE A 1 88 ? 3.804 4.782 -15.134 1.00 76.44 88 PHE A CA 1
ATOM 680 C C . PHE A 1 88 ? 4.889 5.733 -14.624 1.00 76.44 88 PHE A C 1
ATOM 682 O O . PHE A 1 88 ? 6.065 5.427 -14.753 1.00 76.44 88 PHE A O 1
ATOM 689 N N . LEU A 1 89 ? 4.515 6.900 -14.099 1.00 87.38 89 LEU A N 1
ATOM 690 C CA . LEU A 1 89 ? 5.471 7.881 -13.595 1.00 87.38 89 LEU A CA 1
ATOM 691 C C . LEU A 1 89 ? 5.941 7.518 -12.186 1.00 87.38 89 LEU A C 1
ATOM 693 O O . LEU A 1 89 ? 5.146 7.043 -11.366 1.00 87.38 89 LEU A O 1
ATOM 697 N N . ASP A 1 90 ? 7.199 7.829 -11.882 1.00 89.25 90 ASP A N 1
ATOM 698 C CA . ASP A 1 90 ? 7.779 7.736 -10.547 1.00 89.25 90 ASP A CA 1
ATOM 699 C C . ASP A 1 90 ? 7.262 8.844 -9.614 1.00 89.25 90 ASP A C 1
ATOM 701 O O . ASP A 1 90 ? 7.985 9.693 -9.096 1.00 89.25 90 ASP A O 1
ATOM 705 N N . LYS A 1 91 ? 5.955 8.835 -9.355 1.00 90.19 91 LYS A N 1
ATOM 706 C CA . LYS A 1 91 ? 5.274 9.805 -8.484 1.00 90.19 91 LYS A CA 1
ATOM 707 C C . LYS A 1 91 ? 5.867 9.909 -7.074 1.00 90.19 91 LYS A C 1
ATOM 709 O O . LYS A 1 91 ? 5.604 10.898 -6.386 1.00 90.19 91 LYS A O 1
ATOM 714 N N . TYR A 1 92 ? 6.603 8.891 -6.632 1.00 91.50 92 TYR A N 1
ATOM 715 C CA . TYR A 1 92 ? 7.158 8.798 -5.288 1.00 91.50 92 TYR A CA 1
ATOM 716 C C . TYR A 1 92 ? 8.662 9.058 -5.231 1.00 91.50 92 TYR A C 1
ATOM 718 O O . TYR A 1 92 ? 9.185 9.120 -4.115 1.00 91.50 92 TYR A O 1
ATOM 726 N N . ASP A 1 93 ? 9.321 9.258 -6.380 1.00 91.56 93 ASP A N 1
ATOM 727 C CA . ASP A 1 93 ? 10.783 9.324 -6.466 1.00 91.56 93 ASP A CA 1
ATOM 728 C C . ASP A 1 93 ? 11.390 8.088 -5.770 1.00 91.56 93 ASP A C 1
ATOM 730 O O . ASP A 1 93 ? 12.065 8.166 -4.739 1.00 91.56 93 ASP A O 1
ATOM 734 N N . ALA A 1 94 ? 10.984 6.914 -6.255 1.00 90.38 94 ALA A N 1
ATOM 735 C CA . ALA A 1 94 ? 11.290 5.600 -5.718 1.00 90.38 94 ALA A CA 1
ATOM 736 C C . ALA A 1 94 ? 12.771 5.237 -5.876 1.00 90.38 94 ALA A C 1
ATOM 738 O O . ALA A 1 94 ? 13.317 4.583 -4.983 1.00 90.38 94 ALA A O 1
ATOM 739 N N . ASN A 1 95 ? 13.419 5.690 -6.955 1.00 88.25 95 ASN A N 1
ATOM 740 C CA . ASN A 1 95 ? 14.869 5.572 -7.160 1.00 88.25 95 ASN A CA 1
ATOM 741 C C . ASN A 1 95 ? 15.681 6.668 -6.433 1.00 88.25 95 ASN A C 1
ATOM 743 O O . ASN A 1 95 ? 16.900 6.561 -6.345 1.00 88.25 95 ASN A O 1
ATOM 747 N N . ASN A 1 96 ? 15.021 7.675 -5.846 1.00 90.94 96 ASN A N 1
ATOM 748 C CA . ASN A 1 96 ? 15.635 8.797 -5.123 1.00 90.94 96 ASN A CA 1
ATOM 749 C C . ASN A 1 96 ? 16.600 9.647 -5.969 1.00 90.94 96 ASN A C 1
ATOM 751 O O . ASN A 1 96 ? 17.574 10.183 -5.433 1.00 90.94 96 ASN A O 1
ATOM 755 N N . ASN A 1 97 ? 16.359 9.780 -7.273 1.00 89.31 97 ASN A N 1
ATOM 756 C CA . ASN A 1 97 ? 17.170 10.637 -8.141 1.00 89.31 97 ASN A CA 1
ATOM 757 C C . ASN A 1 97 ? 16.625 12.079 -8.254 1.00 89.31 97 ASN A C 1
ATOM 759 O O . ASN A 1 97 ? 17.235 12.924 -8.912 1.00 89.31 97 ASN A O 1
ATOM 763 N N . GLY A 1 98 ? 15.489 12.371 -7.610 1.00 91.12 98 GLY A N 1
ATOM 764 C CA . GLY A 1 98 ? 14.847 13.683 -7.587 1.00 91.12 98 GLY A CA 1
ATOM 765 C C . GLY A 1 98 ? 13.906 13.953 -8.766 1.00 91.12 98 GLY A C 1
ATOM 766 O O . GLY A 1 98 ? 13.281 15.017 -8.804 1.00 91.12 98 GLY A O 1
ATOM 767 N N . ASN A 1 99 ? 13.756 13.017 -9.707 1.00 89.69 99 ASN A N 1
ATOM 768 C CA . ASN A 1 99 ? 12.902 13.157 -10.881 1.00 89.69 99 ASN A CA 1
ATOM 769 C C . ASN A 1 99 ? 11.639 12.292 -10.788 1.00 89.69 99 ASN A C 1
ATOM 771 O O . ASN A 1 99 ? 11.645 11.089 -11.011 1.00 89.69 99 ASN A O 1
ATOM 775 N N . ARG A 1 100 ? 10.484 12.936 -10.606 1.00 91.75 100 ARG A N 1
ATOM 776 C CA . ARG A 1 100 ? 9.190 12.230 -10.563 1.00 91.75 100 ARG A CA 1
ATOM 777 C C . ARG A 1 100 ? 8.584 11.901 -11.928 1.00 91.75 100 ARG A C 1
ATOM 779 O O . ARG A 1 100 ? 7.463 11.397 -12.000 1.00 91.75 100 ARG A O 1
ATOM 786 N N . ASN A 1 101 ? 9.289 12.226 -13.009 1.00 88.94 101 ASN A N 1
ATOM 787 C CA . ASN A 1 101 ? 8.852 11.948 -14.377 1.00 88.94 101 ASN A CA 1
ATOM 788 C C . ASN A 1 101 ? 9.487 10.683 -14.961 1.00 88.94 101 ASN A C 1
ATOM 790 O O . ASN A 1 101 ? 9.182 10.333 -16.105 1.00 88.94 101 ASN A O 1
ATOM 794 N N . ASP A 1 102 ? 10.354 10.005 -14.205 1.00 87.56 102 ASP A N 1
ATOM 795 C CA . ASP A 1 102 ? 10.906 8.725 -14.627 1.00 87.56 102 ASP A CA 1
ATOM 796 C C . ASP A 1 102 ? 9.800 7.701 -14.840 1.00 87.56 102 ASP A C 1
ATOM 798 O O . ASP A 1 102 ? 8.751 7.728 -14.192 1.00 87.56 102 ASP A O 1
ATOM 802 N N . ARG A 1 103 ? 10.025 6.789 -15.780 1.00 85.25 103 ARG A N 1
ATOM 803 C CA . ARG A 1 103 ? 9.055 5.763 -16.134 1.00 85.25 103 ARG A CA 1
ATOM 804 C C . ARG A 1 103 ? 9.372 4.473 -15.402 1.00 85.25 103 ARG A C 1
ATOM 806 O O . ARG A 1 103 ? 10.401 3.851 -15.647 1.00 85.25 103 ARG A O 1
ATOM 813 N N . LEU A 1 104 ? 8.438 4.035 -14.570 1.00 86.31 104 LEU A N 1
ATOM 814 C CA . LEU A 1 104 ? 8.492 2.780 -13.836 1.00 86.31 104 LEU A CA 1
ATOM 815 C C . LEU A 1 104 ? 7.603 1.719 -14.479 1.00 86.31 104 LEU A C 1
ATOM 817 O O . LEU A 1 104 ? 6.590 2.009 -15.127 1.00 86.31 104 LEU A O 1
ATOM 821 N N . SER A 1 105 ? 7.958 0.456 -14.260 1.00 80.62 105 SER A N 1
ATOM 822 C CA . SER A 1 105 ? 6.994 -0.632 -14.428 1.00 80.62 105 SER A CA 1
ATOM 823 C C . SER A 1 105 ? 6.008 -0.567 -13.268 1.00 80.62 105 SER A C 1
ATOM 825 O O . SER A 1 105 ? 6.430 -0.595 -12.115 1.00 80.62 105 SER A O 1
ATOM 827 N N . TYR A 1 106 ? 4.711 -0.462 -13.560 1.00 82.75 106 TYR A N 1
ATOM 828 C CA . TYR A 1 106 ? 3.694 -0.173 -12.551 1.00 82.75 106 TYR A CA 1
ATOM 829 C C . TYR A 1 106 ? 2.460 -1.059 -12.715 1.00 82.75 106 TYR A C 1
ATOM 831 O O . TYR A 1 106 ? 1.971 -1.283 -13.822 1.00 82.75 106 TYR A O 1
ATOM 839 N N . LEU A 1 107 ? 1.909 -1.508 -11.591 1.00 82.50 107 LEU A N 1
ATOM 840 C CA . LEU A 1 107 ? 0.613 -2.163 -11.488 1.00 82.50 107 LEU A CA 1
ATOM 841 C C . LEU A 1 107 ? -0.182 -1.570 -10.321 1.00 82.50 107 LEU A C 1
ATOM 843 O O . LEU A 1 107 ? 0.348 -1.324 -9.237 1.00 82.50 107 LEU A O 1
ATOM 847 N N . SER A 1 108 ? -1.483 -1.393 -10.522 1.00 84.31 108 SER A N 1
ATOM 848 C CA . SER A 1 108 ? -2.427 -1.116 -9.442 1.00 84.31 108 SER A CA 1
ATOM 849 C C . SER A 1 108 ? -3.554 -2.131 -9.438 1.00 84.31 108 SER A C 1
ATOM 851 O O . SER A 1 108 ? -3.983 -2.635 -10.475 1.00 84.31 108 SER A O 1
ATOM 853 N N . PHE A 1 109 ? -4.046 -2.413 -8.240 1.00 86.19 109 PHE A N 1
ATOM 854 C CA . PHE A 1 109 ? -5.211 -3.246 -8.014 1.00 86.19 109 PHE A CA 1
ATOM 855 C C . PHE A 1 109 ? -6.144 -2.534 -7.042 1.00 86.19 109 PHE A C 1
ATOM 857 O O . PHE A 1 109 ? -5.745 -2.164 -5.934 1.00 86.19 109 PHE A O 1
ATOM 864 N N . LYS A 1 110 ? -7.388 -2.336 -7.475 1.00 90.44 110 LYS A N 1
ATOM 865 C CA . LYS A 1 110 ? -8.457 -1.783 -6.649 1.00 90.44 110 LYS A CA 1
ATOM 866 C C . LYS A 1 110 ? -9.275 -2.909 -6.041 1.00 90.44 110 LYS A C 1
ATOM 868 O O . LYS A 1 110 ? -9.585 -3.885 -6.719 1.00 90.44 110 LYS A O 1
ATOM 873 N N . PHE A 1 111 ? -9.663 -2.742 -4.787 1.00 91.25 111 PHE A N 1
ATOM 874 C CA . PHE A 1 111 ? -10.589 -3.641 -4.115 1.00 91.25 111 PHE A CA 1
ATOM 875 C C . PHE A 1 111 ? -11.527 -2.853 -3.213 1.00 91.25 111 PHE A C 1
ATOM 877 O O . PHE A 1 111 ? -11.134 -1.852 -2.620 1.00 91.25 111 PHE A O 1
ATOM 884 N N . ASN A 1 112 ? -12.763 -3.325 -3.091 1.00 92.56 112 ASN A N 1
ATOM 885 C CA . ASN A 1 112 ? -13.696 -2.806 -2.103 1.00 92.56 112 ASN A CA 1
ATOM 886 C C . ASN A 1 112 ? -13.580 -3.646 -0.829 1.00 92.56 112 ASN A C 1
ATOM 888 O O . ASN A 1 112 ? -13.759 -4.865 -0.873 1.00 92.56 112 ASN A O 1
ATOM 892 N N . PHE A 1 113 ? -13.259 -3.013 0.294 1.00 90.69 113 PHE A N 1
ATOM 893 C CA . PHE A 1 113 ? -13.186 -3.678 1.585 1.00 90.69 113 PHE A CA 1
ATOM 894 C C . PHE A 1 113 ? -14.500 -3.507 2.334 1.00 90.69 113 PHE A C 1
ATOM 896 O O . PHE A 1 113 ? -14.881 -2.394 2.690 1.00 90.69 113 PHE A O 1
ATOM 903 N N . VAL A 1 114 ? -15.159 -4.631 2.605 1.00 85.81 114 VAL A N 1
ATOM 904 C CA . VAL A 1 114 ? -16.259 -4.703 3.565 1.00 85.81 114 VAL A CA 1
ATOM 905 C C . VAL A 1 114 ? -15.692 -5.354 4.821 1.00 85.81 114 VAL A C 1
ATOM 907 O O . VAL A 1 114 ? -15.302 -6.528 4.766 1.00 85.81 114 VAL A O 1
ATOM 910 N N . PRO A 1 115 ? -15.576 -4.623 5.938 1.00 79.88 115 PRO A N 1
ATOM 911 C CA . PRO A 1 115 ? -15.029 -5.207 7.146 1.00 79.88 115 PRO A CA 1
ATOM 912 C C . PRO A 1 115 ? -15.974 -6.292 7.696 1.00 79.88 115 PRO A C 1
ATOM 914 O O . PRO A 1 115 ? -17.174 -6.280 7.406 1.00 79.88 115 PRO A O 1
ATOM 917 N N . PRO A 1 116 ? -15.468 -7.245 8.502 1.00 76.50 116 PRO A N 1
ATOM 918 C CA . PRO A 1 116 ? -16.310 -8.255 9.138 1.00 76.50 116 PRO A CA 1
ATOM 919 C C . PRO A 1 1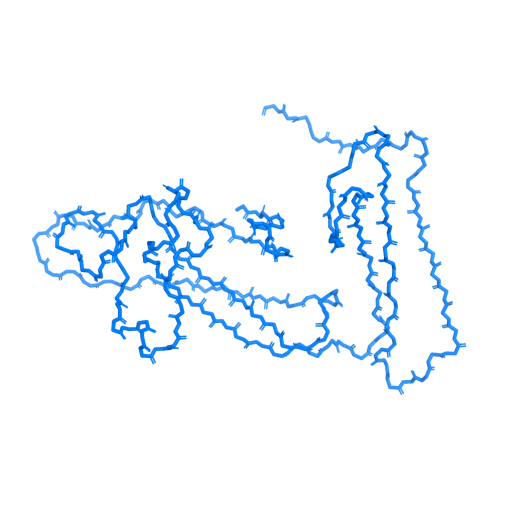16 ? -17.487 -7.632 9.898 1.00 76.50 116 PRO A C 1
ATOM 921 O O . PRO A 1 116 ? -17.372 -6.525 10.432 1.00 76.50 116 PRO A O 1
ATOM 924 N N . ARG A 1 117 ? -18.608 -8.359 9.983 1.00 77.44 117 ARG A N 1
ATOM 925 C CA . ARG A 1 117 ? -19.772 -7.957 10.787 1.00 77.44 117 ARG A CA 1
ATOM 926 C C . ARG A 1 117 ? -19.495 -8.165 12.271 1.00 77.44 117 ARG A C 1
ATOM 928 O O . ARG A 1 117 ? -19.927 -9.141 12.873 1.00 77.44 117 ARG A O 1
ATOM 935 N N . ALA A 1 118 ? -18.690 -7.279 12.823 1.00 73.81 118 ALA A N 1
ATOM 936 C CA . ALA A 1 118 ? -18.266 -7.283 14.207 1.00 73.81 118 ALA A CA 1
ATOM 937 C C . ALA A 1 118 ? -18.135 -5.841 14.693 1.00 73.81 118 ALA A C 1
ATOM 939 O O . ALA A 1 118 ? -18.157 -4.890 13.906 1.00 73.81 118 ALA A O 1
ATOM 940 N N . VAL A 1 119 ? -17.958 -5.675 16.000 1.00 77.19 119 VAL A N 1
ATOM 941 C CA . VAL A 1 119 ? -17.482 -4.401 16.529 1.00 77.19 119 VAL A CA 1
ATOM 942 C C . VAL A 1 119 ? -16.016 -4.250 16.133 1.00 77.19 119 VAL A C 1
ATOM 944 O O . VAL A 1 119 ? -15.178 -5.094 16.448 1.00 77.19 119 VAL A O 1
ATOM 947 N N . ILE A 1 120 ? -15.715 -3.175 15.417 1.00 79.31 120 ILE A N 1
ATOM 948 C CA . ILE A 1 120 ? -14.371 -2.829 14.973 1.00 79.31 120 ILE A CA 1
ATOM 949 C C . ILE A 1 120 ? -13.861 -1.730 15.892 1.00 79.31 120 ILE A C 1
ATOM 951 O O . ILE A 1 120 ? -14.486 -0.677 16.009 1.00 79.31 120 ILE A O 1
ATOM 955 N N . LEU A 1 121 ? -12.713 -1.965 16.521 1.00 86.06 121 LEU A N 1
ATOM 956 C CA . LEU A 1 121 ? -12.007 -0.964 17.309 1.00 86.06 121 LEU A CA 1
ATOM 957 C C . LEU A 1 121 ? -10.724 -0.572 16.580 1.00 86.06 121 LEU A C 1
ATOM 959 O O . LEU A 1 121 ? -9.884 -1.419 16.280 1.00 86.06 121 LEU A O 1
ATOM 963 N N . THR A 1 122 ? -10.560 0.721 16.322 1.00 87.12 122 THR A N 1
ATOM 964 C CA . THR A 1 122 ? -9.316 1.276 15.783 1.00 87.12 122 THR A CA 1
ATOM 965 C C . THR A 1 122 ? -8.739 2.302 16.743 1.00 87.12 122 THR A C 1
ATOM 967 O O . THR A 1 122 ? -9.461 3.177 17.226 1.00 87.12 122 THR A O 1
ATOM 970 N N . LYS A 1 123 ? -7.430 2.210 16.979 1.00 90.94 123 LYS A N 1
ATOM 971 C CA . LYS A 1 123 ? -6.633 3.222 17.672 1.00 90.94 123 LYS A CA 1
ATOM 972 C C . LYS A 1 123 ? -5.657 3.819 16.668 1.00 90.94 123 LYS A C 1
ATOM 974 O O . LYS A 1 123 ? -4.921 3.087 16.008 1.00 90.94 123 LYS A O 1
ATOM 979 N N . LYS A 1 124 ? -5.682 5.140 16.534 1.00 92.25 124 LYS A N 1
ATOM 980 C CA . LYS A 1 124 ? -4.681 5.906 15.790 1.00 92.25 124 LYS A CA 1
ATOM 981 C C . LYS A 1 124 ? -4.112 6.996 16.684 1.00 92.25 124 LYS A C 1
ATOM 983 O O . LYS A 1 124 ? -4.759 7.422 17.638 1.00 92.25 124 LYS A O 1
ATOM 988 N N . GLN A 1 125 ? -2.922 7.459 16.349 1.00 94.12 125 GLN A N 1
ATOM 989 C CA . GLN A 1 125 ? -2.159 8.424 17.125 1.00 94.12 125 GLN A CA 1
ATOM 990 C C . GLN A 1 125 ? -1.374 9.368 16.214 1.00 94.12 125 GLN A C 1
ATOM 992 O O . GLN A 1 125 ? -1.078 9.025 15.066 1.00 94.12 125 GLN A O 1
ATOM 997 N N . LYS A 1 126 ? -1.070 10.560 16.715 1.00 95.62 126 LYS A N 1
ATOM 998 C CA . LYS A 1 126 ? -0.207 11.551 16.062 1.00 95.62 126 LYS A CA 1
ATOM 999 C C . LYS A 1 126 ? 0.521 12.385 17.115 1.00 95.62 126 LYS A C 1
ATOM 1001 O O . LYS A 1 126 ? 0.049 12.460 18.250 1.00 95.62 126 LYS A O 1
ATOM 1006 N N . LEU A 1 127 ? 1.628 13.027 16.753 1.00 95.94 127 LEU A N 1
ATOM 1007 C CA . LEU A 1 127 ? 2.161 14.108 17.583 1.00 95.94 127 LEU A CA 1
ATOM 1008 C C . LEU A 1 127 ? 1.201 15.304 17.516 1.00 95.94 127 LEU A C 1
ATOM 1010 O O . LEU A 1 127 ? 0.537 15.514 16.500 1.00 95.94 127 LEU A O 1
ATOM 1014 N N . ALA A 1 128 ? 1.122 16.110 18.573 1.00 94.19 128 ALA A N 1
ATOM 1015 C CA . ALA A 1 128 ? 0.299 17.324 18.573 1.00 94.19 128 ALA A CA 1
ATOM 1016 C C . ALA A 1 128 ? 0.705 18.304 17.452 1.00 94.19 128 ALA A C 1
ATOM 1018 O O . ALA A 1 128 ? -0.125 19.051 16.938 1.00 94.19 128 ALA A O 1
ATOM 1019 N N . THR A 1 129 ? 1.970 18.256 17.028 1.00 93.06 129 THR A N 1
ATOM 1020 C CA . THR A 1 129 ? 2.523 19.023 15.902 1.00 93.06 129 THR A CA 1
ATOM 1021 C C . THR A 1 129 ? 2.149 18.464 14.527 1.00 93.06 129 THR A C 1
ATOM 1023 O O . THR A 1 129 ? 2.311 19.158 13.526 1.00 93.06 129 THR A O 1
ATOM 1026 N N . ASP A 1 130 ? 1.647 17.231 14.458 1.00 92.81 130 ASP A N 1
ATOM 1027 C CA . ASP A 1 130 ? 1.247 16.588 13.211 1.00 92.81 130 ASP A CA 1
ATOM 1028 C C . ASP A 1 130 ? -0.224 16.866 12.881 1.00 92.81 130 ASP A C 1
ATOM 1030 O O . ASP A 1 130 ? -1.071 17.121 13.742 1.00 92.81 130 ASP A O 1
ATOM 1034 N N . THR A 1 131 ? -0.567 16.729 11.602 1.00 91.12 131 THR A N 1
ATOM 1035 C CA . THR A 1 131 ? -1.945 16.880 11.111 1.00 91.12 131 THR A CA 1
ATOM 1036 C C . THR A 1 131 ? -2.674 15.546 10.937 1.00 91.12 131 THR A C 1
ATOM 1038 O O . THR A 1 131 ? -3.897 15.493 11.072 1.00 91.12 131 THR A O 1
ATOM 1041 N N . ALA A 1 132 ? -1.953 14.452 10.669 1.00 89.38 132 ALA A N 1
ATOM 1042 C CA . ALA A 1 132 ? -2.536 13.173 10.267 1.00 89.38 132 ALA A CA 1
ATOM 1043 C C . ALA A 1 132 ? -2.385 12.081 11.337 1.00 89.38 132 ALA A C 1
ATOM 1045 O O . ALA A 1 132 ? -1.285 11.788 11.794 1.00 89.38 132 ALA A O 1
ATOM 1046 N N . TYR A 1 133 ? -3.494 11.414 11.667 1.00 91.56 133 TYR A N 1
ATOM 1047 C CA . TYR A 1 133 ? -3.534 10.249 12.557 1.00 91.56 133 TYR A CA 1
ATOM 1048 C C . TYR A 1 133 ? -3.020 8.974 11.870 1.00 91.56 133 TYR A C 1
ATOM 1050 O O . TYR A 1 133 ? -3.502 8.607 10.796 1.00 91.56 133 TYR A O 1
ATOM 1058 N N . ARG A 1 134 ? -2.108 8.250 12.528 1.00 86.00 134 ARG A N 1
ATOM 1059 C CA . ARG A 1 134 ? -1.429 7.040 12.022 1.00 86.00 134 ARG A CA 1
ATOM 1060 C C . ARG A 1 134 ? -1.558 5.877 13.007 1.00 86.00 134 ARG A C 1
ATOM 1062 O O . ARG A 1 134 ? -1.851 6.086 14.177 1.00 86.00 134 ARG A O 1
ATOM 1069 N N . SER A 1 135 ? -1.338 4.643 12.558 1.00 83.69 135 SER A N 1
ATOM 1070 C CA . SER A 1 135 ? -1.385 3.465 13.448 1.00 83.69 135 SER A CA 1
ATOM 1071 C C . SER A 1 135 ? -0.129 3.310 14.313 1.00 83.69 135 SER A C 1
ATOM 1073 O O . SER A 1 135 ? -0.186 2.681 15.362 1.00 83.69 135 SER A O 1
ATOM 1075 N N . ILE A 1 136 ? 1.004 3.855 13.863 1.00 83.31 136 ILE A N 1
ATOM 1076 C CA . ILE A 1 136 ? 2.298 3.835 14.553 1.00 83.31 136 ILE A CA 1
ATOM 1077 C C . ILE A 1 136 ? 2.927 5.216 14.364 1.00 83.31 136 ILE A C 1
ATOM 1079 O O . ILE A 1 136 ? 2.849 5.781 13.271 1.00 83.31 136 ILE A O 1
ATOM 1083 N N . ILE A 1 137 ? 3.534 5.748 15.423 1.00 84.50 137 ILE A N 1
ATOM 1084 C CA . ILE A 1 137 ? 4.346 6.970 15.386 1.00 84.50 137 ILE A CA 1
ATOM 1085 C C . ILE A 1 137 ? 5.624 6.740 16.185 1.00 84.50 137 ILE A C 1
ATOM 1087 O O . ILE A 1 137 ? 5.657 5.878 17.065 1.00 84.50 137 ILE A O 1
ATOM 1091 N N . LYS A 1 138 ? 6.643 7.547 15.903 1.00 86.38 138 LYS A N 1
ATOM 1092 C CA . LYS A 1 138 ? 7.793 7.723 16.783 1.00 86.38 138 LYS A CA 1
ATOM 1093 C C . LYS A 1 138 ? 7.527 8.963 17.639 1.00 86.38 138 LYS A C 1
ATOM 1095 O O . LYS A 1 138 ? 7.236 10.013 17.079 1.00 86.38 138 LYS A O 1
ATOM 1100 N N . ALA A 1 139 ? 7.571 8.810 18.956 1.00 85.81 139 ALA A N 1
ATOM 1101 C CA . ALA A 1 139 ? 7.419 9.896 19.917 1.00 85.81 139 ALA A CA 1
ATOM 1102 C C . ALA A 1 139 ? 8.580 9.832 20.911 1.00 85.81 139 ALA A C 1
ATOM 1104 O O . ALA A 1 139 ? 8.985 8.742 21.320 1.00 85.81 139 ALA A O 1
ATOM 1105 N N . GLU A 1 140 ? 9.108 10.990 21.273 1.00 86.19 140 GLU A N 1
ATOM 1106 C CA . GLU A 1 140 ? 10.221 11.166 22.194 1.00 86.19 140 GLU A CA 1
ATOM 1107 C C . GLU A 1 140 ? 9.726 11.623 23.574 1.00 86.19 140 GLU A C 1
ATOM 1109 O O . GLU A 1 140 ? 8.562 11.977 23.790 1.00 86.19 140 GLU A O 1
ATOM 1114 N N . LYS A 1 141 ? 10.624 11.612 24.563 1.00 84.44 141 LYS A N 1
ATOM 1115 C CA . LYS A 1 141 ? 10.291 12.072 25.914 1.00 84.44 141 LYS A CA 1
ATOM 1116 C C . LYS A 1 141 ? 9.890 13.551 25.894 1.00 84.44 141 LYS A C 1
ATOM 1118 O O . LYS A 1 141 ? 10.697 14.408 25.556 1.00 84.44 141 LYS A O 1
ATOM 1123 N N . GLY A 1 142 ? 8.687 13.836 26.391 1.00 88.19 142 GLY A N 1
ATOM 1124 C CA . GLY A 1 142 ? 8.134 15.192 26.467 1.00 88.19 142 GLY A CA 1
ATOM 1125 C C . GLY A 1 142 ? 7.189 15.534 25.316 1.00 88.19 142 GLY A C 1
ATOM 1126 O O . GLY A 1 142 ? 6.497 16.546 25.405 1.00 88.19 142 GLY A O 1
ATOM 1127 N N . ASP A 1 143 ? 7.102 14.682 24.293 1.00 93.44 143 ASP A N 1
ATOM 1128 C CA . ASP A 1 143 ? 6.143 14.862 23.211 1.00 93.44 143 ASP A CA 1
ATOM 1129 C C . ASP A 1 143 ? 4.702 14.723 23.706 1.00 93.44 143 ASP A C 1
ATOM 1131 O O . ASP A 1 143 ? 4.364 13.863 24.526 1.00 93.44 143 ASP A O 1
ATOM 1135 N N . ILE A 1 144 ? 3.826 15.552 23.141 1.00 94.69 144 ILE A N 1
ATOM 1136 C CA . ILE A 1 144 ? 2.383 15.435 23.332 1.00 94.69 144 ILE A CA 1
ATOM 1137 C C . ILE A 1 144 ? 1.841 14.546 22.214 1.00 94.69 144 ILE A C 1
ATOM 1139 O O . ILE A 1 144 ? 1.868 14.924 21.041 1.00 94.69 144 ILE A O 1
ATOM 1143 N N . VAL A 1 145 ? 1.338 13.367 22.583 1.00 93.69 145 VAL A N 1
ATOM 1144 C CA . VAL A 1 145 ? 0.695 12.427 21.658 1.00 93.69 145 VAL A CA 1
ATOM 1145 C C . VAL A 1 145 ? -0.820 12.550 21.771 1.00 93.69 145 VAL A C 1
ATOM 1147 O O . VAL A 1 145 ? -1.391 12.361 22.843 1.00 93.69 145 VAL A O 1
ATOM 1150 N N . GLU A 1 146 ? -1.479 12.820 20.648 1.00 95.56 146 GLU A N 1
ATOM 1151 C CA . GLU A 1 146 ? -2.935 12.808 20.540 1.00 95.56 146 GLU A CA 1
ATOM 1152 C C . GLU A 1 146 ? -3.410 11.440 20.045 1.00 95.56 146 GLU A C 1
ATOM 1154 O O . GLU A 1 146 ? -2.907 10.914 19.048 1.00 95.56 146 GLU A O 1
ATOM 1159 N N . TYR A 1 147 ? -4.416 10.875 20.715 1.00 93.38 147 TYR A N 1
ATOM 1160 C CA . TYR A 1 147 ? -5.012 9.589 20.360 1.00 93.38 147 TYR A CA 1
ATOM 1161 C C . TYR A 1 147 ? -6.433 9.771 19.835 1.00 93.38 147 TYR A C 1
ATOM 1163 O O . TYR A 1 147 ? -7.237 10.512 20.394 1.00 93.38 147 TYR A O 1
ATOM 1171 N N . LYS A 1 148 ? -6.766 9.021 18.785 1.00 92.19 148 LYS A N 1
ATOM 1172 C CA . LYS A 1 148 ? -8.124 8.865 18.272 1.00 92.19 148 LYS A CA 1
ATOM 1173 C C . LYS A 1 148 ? -8.520 7.401 18.374 1.00 92.19 148 LYS A C 1
ATOM 1175 O O . LYS A 1 148 ? -7.998 6.550 17.651 1.00 92.19 148 LYS A O 1
ATOM 1180 N N . LEU A 1 149 ? -9.467 7.135 19.264 1.00 91.31 149 LEU A N 1
ATOM 1181 C CA . LEU A 1 149 ? -10.159 5.858 19.370 1.00 91.31 149 LEU A CA 1
ATOM 1182 C C . LEU A 1 149 ? -11.442 5.943 18.544 1.00 91.31 149 LEU A C 1
ATOM 1184 O O . LEU A 1 149 ? -12.169 6.935 18.592 1.00 91.31 149 LEU A O 1
ATOM 1188 N N . SER A 1 150 ? -11.713 4.931 17.732 1.00 88.19 150 SER A N 1
ATOM 1189 C CA . SER A 1 150 ? -12.965 4.828 16.983 1.00 88.19 150 SER A CA 1
ATOM 1190 C C . SER A 1 150 ? -13.501 3.414 17.114 1.00 88.19 150 SER A C 1
ATOM 1192 O O . SER A 1 150 ? -12.780 2.455 16.838 1.00 88.19 150 SER A O 1
ATOM 1194 N N . ALA A 1 151 ? -14.750 3.310 17.559 1.00 86.75 151 ALA A N 1
ATOM 1195 C CA . ALA A 1 151 ? -15.494 2.066 17.649 1.00 86.75 151 ALA A CA 1
ATOM 1196 C C . ALA A 1 151 ? -16.635 2.117 16.632 1.00 86.75 151 ALA A C 1
ATOM 1198 O O . ALA A 1 151 ? -17.439 3.048 16.644 1.00 86.75 151 ALA A O 1
ATOM 1199 N N . TRP A 1 152 ? -16.686 1.131 15.748 1.00 83.81 152 TRP A N 1
ATOM 1200 C CA . TRP A 1 152 ? -17.727 0.992 14.740 1.00 83.81 152 TRP A CA 1
ATOM 1201 C C . TRP A 1 152 ? -18.458 -0.322 14.989 1.00 83.81 152 TRP A C 1
ATOM 1203 O O . TRP A 1 152 ? -17.853 -1.392 14.914 1.00 83.81 152 TRP A O 1
ATOM 1213 N N . ASN A 1 153 ? -19.758 -0.264 15.278 1.00 82.25 153 ASN A N 1
ATOM 1214 C CA . ASN A 1 153 ? -20.577 -1.468 15.341 1.00 82.25 153 ASN A CA 1
ATOM 1215 C C . ASN A 1 153 ? -21.016 -1.861 13.925 1.00 82.25 153 ASN A C 1
ATOM 1217 O O . ASN A 1 153 ? -21.978 -1.303 13.409 1.00 82.25 153 ASN A O 1
ATOM 1221 N N . ASN A 1 154 ? -20.307 -2.808 13.304 1.00 78.12 154 ASN A N 1
ATOM 1222 C CA . ASN A 1 154 ? -20.678 -3.355 11.996 1.00 78.12 154 ASN A CA 1
ATOM 1223 C C . ASN A 1 154 ? -21.507 -4.648 12.125 1.00 78.12 154 ASN A C 1
ATOM 1225 O O . ASN A 1 154 ? -21.665 -5.392 11.157 1.00 78.12 154 ASN A O 1
ATOM 1229 N N . SER A 1 155 ? -21.954 -4.980 13.340 1.00 75.62 155 SER A N 1
ATOM 1230 C CA . SER A 1 155 ? -22.801 -6.144 13.596 1.00 75.62 155 SER A CA 1
ATOM 1231 C C . SER A 1 155 ? -24.198 -5.957 12.996 1.00 75.62 155 SER A C 1
ATOM 1233 O O . SER A 1 155 ? -24.647 -4.838 12.762 1.00 75.62 155 SER A O 1
ATOM 1235 N N . ILE A 1 156 ? -24.901 -7.073 12.787 1.00 76.38 156 ILE A N 1
ATOM 1236 C CA . ILE A 1 156 ? -26.347 -7.065 12.513 1.00 76.38 156 ILE A CA 1
ATOM 1237 C C . ILE A 1 156 ? -27.161 -6.656 13.744 1.00 76.38 156 ILE A C 1
ATOM 1239 O O . ILE A 1 156 ? -28.275 -6.160 13.607 1.00 76.38 156 ILE A O 1
ATOM 1243 N N . ASP A 1 157 ? -26.595 -6.867 14.932 1.00 83.75 157 ASP A N 1
ATOM 1244 C CA . ASP A 1 157 ? -27.248 -6.579 16.196 1.00 83.75 157 ASP A CA 1
ATOM 1245 C C . ASP A 1 157 ? -26.903 -5.170 16.672 1.00 83.75 157 ASP A C 1
ATOM 1247 O O . ASP A 1 157 ? -25.758 -4.703 16.588 1.00 83.75 157 ASP A O 1
ATOM 1251 N N . ASN A 1 158 ? -27.900 -4.504 17.244 1.00 81.50 158 ASN A N 1
ATOM 1252 C CA . ASN A 1 158 ? -27.691 -3.230 17.909 1.00 81.50 158 ASN A CA 1
ATOM 1253 C C . ASN A 1 158 ? -26.786 -3.425 19.129 1.00 81.50 158 ASN A C 1
ATOM 1255 O O . ASN A 1 158 ? -27.062 -4.249 20.002 1.00 81.50 158 ASN A O 1
ATOM 1259 N N . ALA A 1 159 ? -25.724 -2.626 19.218 1.00 80.81 159 ALA A N 1
ATOM 1260 C CA . ALA A 1 159 ? -24.925 -2.547 20.429 1.00 80.81 159 ALA A CA 1
ATOM 1261 C C . ALA A 1 159 ? -25.767 -1.903 21.537 1.00 80.81 159 ALA A C 1
ATOM 1263 O O . ALA A 1 159 ? -26.302 -0.809 21.365 1.00 80.81 159 ALA A O 1
ATOM 1264 N N . THR A 1 160 ? -25.874 -2.577 22.678 1.00 85.69 160 THR A N 1
ATOM 1265 C CA . THR A 1 160 ? -26.615 -2.082 23.848 1.00 85.69 160 THR A CA 1
ATOM 1266 C C . THR A 1 160 ? -25.726 -1.313 24.824 1.00 85.69 160 THR A C 1
ATOM 1268 O O . THR A 1 160 ? -26.223 -0.502 25.600 1.00 85.69 160 THR A O 1
ATOM 1271 N N . ALA A 1 161 ? -24.410 -1.536 24.773 1.00 85.44 161 ALA A N 1
ATOM 1272 C CA . ALA A 1 161 ? -23.408 -0.820 25.553 1.00 85.44 161 ALA A CA 1
ATOM 1273 C C . ALA A 1 161 ? -22.044 -0.855 24.846 1.00 85.44 161 ALA A C 1
ATOM 1275 O O . ALA A 1 161 ? -21.741 -1.793 24.107 1.00 85.44 161 ALA A O 1
ATOM 1276 N N . VAL A 1 162 ? -21.204 0.149 25.112 1.00 83.25 162 VAL A N 1
ATOM 1277 C CA . VAL A 1 162 ? -19.803 0.197 24.671 1.00 83.25 162 VAL A CA 1
ATOM 1278 C C . VAL A 1 162 ? -18.930 0.564 25.867 1.00 83.25 162 VAL A C 1
ATOM 1280 O O . VAL A 1 162 ? -19.136 1.605 26.484 1.00 83.25 162 VAL A O 1
ATOM 1283 N N . ASN A 1 163 ? -17.942 -0.279 26.170 1.00 87.25 163 ASN A N 1
ATOM 1284 C CA . ASN A 1 163 ? -16.898 -0.007 27.156 1.00 87.25 163 ASN A CA 1
ATOM 1285 C C . ASN A 1 163 ? -15.543 -0.070 26.451 1.00 87.25 163 ASN A C 1
ATOM 1287 O O . ASN A 1 163 ? -15.258 -1.045 25.755 1.00 87.25 163 ASN A O 1
ATOM 1291 N N . ILE A 1 164 ? -14.715 0.960 26.618 1.00 86.06 164 ILE A N 1
ATOM 1292 C CA . ILE A 1 164 ? -13.375 1.029 26.029 1.00 86.06 164 ILE A CA 1
ATOM 1293 C C . ILE A 1 164 ? -12.379 1.206 27.172 1.00 86.06 164 ILE A C 1
ATOM 1295 O O . ILE A 1 164 ? -12.483 2.161 27.937 1.00 86.06 164 ILE A O 1
ATOM 1299 N N . MET A 1 165 ? -11.422 0.286 27.277 1.00 89.06 165 MET A N 1
ATOM 1300 C CA . MET A 1 165 ? -10.315 0.358 28.227 1.00 89.06 165 MET A CA 1
ATOM 1301 C C . MET A 1 165 ? -9.015 0.508 27.442 1.00 89.06 165 MET A C 1
ATOM 1303 O O . MET A 1 165 ? -8.678 -0.355 26.633 1.00 89.06 165 MET A O 1
ATOM 1307 N N . ASP A 1 166 ? -8.304 1.606 27.677 1.00 86.19 166 ASP A N 1
ATOM 1308 C CA . ASP A 1 166 ? -6.966 1.842 27.137 1.00 86.19 166 ASP A CA 1
ATOM 1309 C C . ASP A 1 166 ? -5.963 1.775 28.292 1.00 86.19 166 ASP A C 1
ATOM 1311 O O . ASP A 1 166 ? -6.086 2.519 29.266 1.00 86.19 166 ASP A O 1
ATOM 1315 N N . ILE A 1 167 ? -5.016 0.840 28.220 1.00 87.00 167 ILE A N 1
ATOM 1316 C CA . ILE A 1 167 ? -4.043 0.580 29.284 1.00 87.00 167 ILE A CA 1
ATOM 1317 C C . ILE A 1 167 ? -2.686 1.076 28.803 1.00 87.00 167 ILE A C 1
ATOM 1319 O O . ILE A 1 167 ? -2.137 0.564 27.826 1.00 87.00 167 ILE A O 1
ATOM 1323 N N . PHE A 1 168 ? -2.145 2.068 29.503 1.00 83.62 168 PHE A N 1
ATOM 1324 C CA . PHE A 1 168 ? -0.807 2.587 29.249 1.00 83.62 168 PHE A CA 1
ATOM 1325 C C . PHE A 1 168 ? 0.239 1.827 30.079 1.00 83.62 168 PHE A C 1
ATOM 1327 O O . PHE A 1 168 ? -0.094 1.343 31.165 1.00 83.62 168 PHE A O 1
ATOM 1334 N N . PRO A 1 169 ? 1.496 1.728 29.602 1.00 81.44 169 PRO A N 1
ATOM 1335 C CA . PRO A 1 169 ? 2.600 1.204 30.403 1.00 81.44 169 PRO A CA 1
ATOM 1336 C C . PRO A 1 169 ? 2.755 1.984 31.712 1.00 81.44 169 PRO A C 1
ATOM 1338 O O . PRO A 1 169 ? 2.507 3.194 31.754 1.00 81.44 169 PRO A O 1
ATOM 1341 N N . TYR A 1 170 ? 3.195 1.310 32.772 1.00 82.06 170 TYR A N 1
ATOM 1342 C CA . TYR A 1 170 ? 3.493 1.975 34.034 1.00 82.06 170 TYR A CA 1
ATOM 1343 C C . TYR A 1 170 ? 4.752 2.841 33.898 1.00 82.06 170 TYR A C 1
ATOM 1345 O O . TYR A 1 170 ? 5.652 2.569 33.096 1.00 82.06 170 TYR A O 1
ATOM 1353 N N . ALA A 1 171 ? 4.847 3.899 34.706 1.00 72.62 171 ALA A N 1
ATOM 1354 C CA . ALA A 1 171 ? 6.066 4.692 34.776 1.00 72.62 171 ALA A CA 1
ATOM 1355 C C . ALA A 1 171 ? 7.241 3.786 35.189 1.00 72.62 171 ALA A C 1
ATOM 1357 O O . ALA A 1 171 ? 7.219 3.199 36.270 1.00 72.62 171 ALA A O 1
ATOM 1358 N N . ASN A 1 172 ? 8.283 3.724 34.353 1.00 70.44 172 ASN A N 1
ATOM 1359 C CA . ASN A 1 172 ? 9.459 2.846 34.481 1.00 70.44 172 ASN A CA 1
ATOM 1360 C C . ASN A 1 172 ? 9.289 1.390 34.007 1.00 70.44 172 ASN A C 1
ATOM 1362 O O . ASN A 1 172 ? 10.187 0.583 34.262 1.00 70.44 172 ASN A O 1
ATOM 1366 N N . ASP A 1 173 ? 8.218 1.052 33.281 1.00 74.69 173 ASP A N 1
ATOM 1367 C CA . ASP A 1 173 ? 8.192 -0.200 32.521 1.00 74.69 173 ASP A CA 1
ATOM 1368 C C . ASP A 1 173 ? 9.374 -0.234 31.542 1.00 74.69 173 ASP A C 1
ATOM 1370 O O . ASP A 1 173 ? 9.563 0.661 30.713 1.00 74.69 173 ASP A O 1
ATOM 1374 N N . LYS A 1 174 ? 10.209 -1.270 31.662 1.00 68.44 174 LYS A N 1
ATOM 1375 C CA . LYS A 1 174 ? 11.368 -1.472 30.793 1.00 68.44 174 LYS A CA 1
ATOM 1376 C C . LYS A 1 174 ? 10.964 -2.367 29.631 1.00 68.44 174 LYS A C 1
ATOM 1378 O O . LYS A 1 174 ? 10.639 -3.534 29.832 1.00 68.44 174 LYS A O 1
ATOM 1383 N N . ALA A 1 175 ? 11.043 -1.848 28.412 1.00 68.94 175 ALA A N 1
ATOM 1384 C CA . ALA A 1 175 ? 11.077 -2.706 27.239 1.00 68.94 175 ALA A CA 1
ATOM 1385 C C . ALA A 1 175 ? 12.468 -3.354 27.152 1.00 68.94 175 ALA A C 1
ATOM 1387 O O . ALA A 1 175 ? 13.480 -2.656 27.216 1.00 68.94 175 ALA A O 1
ATOM 1388 N N . ILE A 1 176 ? 12.533 -4.681 27.010 1.00 58.97 176 ILE A N 1
ATOM 1389 C CA . ILE A 1 176 ? 13.775 -5.348 26.604 1.00 58.97 176 ILE A CA 1
ATOM 1390 C C . ILE A 1 176 ? 13.959 -5.025 25.125 1.00 58.97 176 ILE A C 1
ATOM 1392 O O . ILE A 1 176 ? 13.307 -5.613 24.263 1.00 58.97 176 ILE A O 1
ATOM 1396 N N . VAL A 1 177 ? 14.806 -4.045 24.840 1.00 63.03 177 VAL A N 1
ATOM 1397 C CA . VAL A 1 177 ? 15.224 -3.726 23.476 1.00 63.03 177 VAL A CA 1
ATOM 1398 C C . VAL A 1 177 ? 16.460 -4.570 23.171 1.00 63.03 177 VAL A C 1
ATOM 1400 O O . VAL A 1 177 ? 17.290 -4.784 24.055 1.00 63.03 177 VAL A O 1
ATOM 1403 N N . LYS A 1 178 ? 16.561 -5.112 21.953 1.00 55.03 178 LYS A N 1
ATOM 1404 C CA . LYS A 1 178 ? 17.802 -5.763 21.520 1.00 55.03 178 LYS A CA 1
ATOM 1405 C C . LYS A 1 178 ? 18.902 -4.706 21.441 1.00 55.03 178 LYS A C 1
ATOM 1407 O O . LYS A 1 178 ? 18.627 -3.586 21.027 1.00 55.03 178 LYS A O 1
ATOM 1412 N N . ASP A 1 179 ? 20.099 -5.088 21.867 1.00 46.69 179 ASP A N 1
ATOM 1413 C CA . ASP A 1 179 ? 21.301 -4.276 21.709 1.00 46.69 179 ASP A CA 1
ATOM 1414 C C . ASP A 1 179 ? 21.615 -4.182 20.210 1.00 46.69 179 ASP A C 1
ATOM 1416 O O . ASP A 1 179 ? 21.758 -5.215 19.544 1.00 46.69 179 ASP A O 1
ATOM 1420 N N . ASP A 1 180 ? 21.636 -2.965 19.671 1.00 49.91 180 ASP A N 1
ATOM 1421 C CA . ASP A 1 180 ? 22.070 -2.728 18.297 1.00 49.91 180 ASP A CA 1
ATOM 1422 C C . ASP A 1 180 ? 23.603 -2.830 18.296 1.00 49.91 180 ASP A C 1
ATOM 1424 O O . ASP A 1 180 ? 24.299 -1.907 18.721 1.00 49.91 180 ASP A O 1
ATOM 1428 N N . SER A 1 181 ? 24.113 -3.988 17.862 1.00 50.25 181 SER A N 1
ATOM 1429 C CA . SER A 1 181 ? 25.542 -4.229 17.597 1.00 50.25 181 SER A CA 1
ATOM 1430 C C . SER A 1 181 ? 25.848 -4.139 16.110 1.00 50.25 181 SER A C 1
ATOM 1432 O O . SER A 1 181 ? 24.974 -4.532 15.302 1.00 50.25 181 SER A O 1
#

Radius of gyration: 22.43 Å; chains: 1; bounding box: 54×34×64 Å